Protein AF-A0A382CCA0-F1 (afdb_monomer_lite)

Sequence (111 aa):
VIYIREAHPIDGWDVNSPNRITDPKTTEERCQVAAECQQAMQYGIRTYVDEIHDPVMKAYAAWPERLYLIDLKGKVVYASGLGPWGFKPEELQQAIDGLLAGSTLVTGNHD

Secondary structure (DSSP, 8-state):
-EE-S-SS-TTS-----TT--PPP-SHHHHHHHHHHHHHHH---S--EE--TT-HHHHHTT-SS---EEE-TTS-EEEEPPSTTTT--HHHHHHHHHHHHHHHTT------

Organism: NCBI:txid408172

Structure (mmCIF, N/CA/C/O backbone):
data_AF-A0A382CCA0-F1
#
_entry.id   AF-A0A382CCA0-F1
#
loop_
_atom_site.group_PDB
_atom_site.id
_atom_site.type_symbol
_atom_site.label_atom_id
_atom_site.label_alt_id
_atom_site.label_comp_id
_atom_site.label_asym_id
_atom_site.label_entity_id
_atom_site.label_seq_id
_atom_site.pdbx_PDB_ins_code
_atom_site.Cartn_x
_atom_site.Cartn_y
_atom_site.Cartn_z
_atom_site.occupancy
_atom_site.B_iso_or_equiv
_atom_site.auth_seq_id
_atom_site.auth_comp_id
_atom_site.auth_asym_id
_atom_site.auth_atom_id
_atom_site.pdbx_PDB_model_num
ATOM 1 N N . VAL A 1 1 ? -6.392 4.029 -2.406 1.00 94.81 1 VAL A N 1
ATOM 2 C CA . VAL A 1 1 ? -5.418 2.934 -2.639 1.00 94.81 1 VAL A CA 1
ATOM 3 C C . VAL A 1 1 ? -4.029 3.541 -2.737 1.00 94.81 1 VAL A C 1
ATOM 5 O O . VAL A 1 1 ? -3.921 4.656 -3.236 1.00 94.81 1 VAL A O 1
ATOM 8 N N . ILE A 1 2 ? -2.998 2.857 -2.241 1.00 97.31 2 ILE A N 1
ATOM 9 C CA . ILE A 1 2 ? -1.597 3.224 -2.483 1.00 97.31 2 ILE A CA 1
ATOM 10 C C . ILE A 1 2 ? -0.977 2.079 -3.281 1.00 97.31 2 ILE A C 1
ATOM 12 O O . ILE A 1 2 ? -0.947 0.952 -2.797 1.00 97.31 2 ILE A O 1
ATOM 16 N N . TYR A 1 3 ? -0.550 2.362 -4.507 1.00 97.31 3 TYR A N 1
ATOM 17 C CA . TYR A 1 3 ? 0.159 1.421 -5.362 1.00 97.31 3 TYR A CA 1
ATOM 18 C C . TYR A 1 3 ? 1.596 1.266 -4.862 1.00 97.31 3 TYR A C 1
ATOM 20 O O . TYR A 1 3 ? 2.299 2.266 -4.704 1.00 97.31 3 TYR A O 1
ATOM 28 N N . ILE A 1 4 ? 2.022 0.031 -4.608 1.00 97.50 4 ILE A N 1
ATOM 29 C CA . ILE A 1 4 ? 3.357 -0.311 -4.100 1.00 97.50 4 ILE A CA 1
ATOM 30 C C . ILE A 1 4 ? 4.083 -1.228 -5.090 1.00 97.50 4 ILE A C 1
ATOM 32 O O . ILE A 1 4 ? 3.531 -1.595 -6.121 1.00 97.50 4 ILE A O 1
ATOM 36 N N . ARG A 1 5 ? 5.334 -1.578 -4.778 1.00 96.06 5 ARG A N 1
ATOM 37 C CA . ARG A 1 5 ? 6.164 -2.501 -5.564 1.00 96.06 5 ARG A CA 1
ATOM 38 C C . ARG A 1 5 ? 5.438 -3.805 -5.919 1.00 96.06 5 ARG A C 1
ATOM 40 O O . ARG A 1 5 ? 4.757 -4.381 -5.071 1.00 96.06 5 ARG A O 1
ATOM 47 N N . GLU A 1 6 ? 5.696 -4.304 -7.128 1.00 95.19 6 GLU A N 1
ATOM 48 C CA . GLU A 1 6 ? 5.146 -5.562 -7.631 1.00 95.19 6 GLU A CA 1
ATOM 49 C C . GLU A 1 6 ? 5.433 -6.748 -6.704 1.00 95.19 6 GLU A C 1
ATOM 51 O O . GLU A 1 6 ? 6.566 -6.982 -6.273 1.00 95.19 6 GLU A O 1
ATOM 56 N N . ALA A 1 7 ? 4.405 -7.553 -6.436 1.00 92.50 7 ALA A N 1
ATOM 57 C CA . ALA A 1 7 ? 4.565 -8.805 -5.700 1.00 92.50 7 ALA A CA 1
ATOM 58 C C . ALA A 1 7 ? 5.261 -9.884 -6.545 1.00 92.50 7 ALA A C 1
ATOM 60 O O . ALA A 1 7 ? 6.021 -10.702 -6.021 1.00 92.50 7 ALA A O 1
ATOM 61 N N . HIS A 1 8 ? 5.007 -9.887 -7.858 1.00 91.69 8 HIS A N 1
ATOM 62 C CA . HIS A 1 8 ? 5.422 -10.952 -8.774 1.00 91.69 8 HIS A CA 1
ATOM 63 C C . HIS A 1 8 ? 5.988 -10.406 -10.093 1.00 91.69 8 HIS A C 1
ATOM 65 O O . HIS A 1 8 ? 5.434 -10.680 -11.162 1.00 91.69 8 HIS A O 1
ATOM 71 N N . PRO A 1 9 ? 7.091 -9.644 -10.056 1.00 93.25 9 PRO A N 1
ATOM 72 C CA . PRO A 1 9 ? 7.612 -9.031 -11.264 1.00 93.25 9 PRO A CA 1
ATOM 73 C C . PRO A 1 9 ? 8.241 -10.052 -12.224 1.00 93.25 9 PRO A C 1
ATOM 75 O O . PRO A 1 9 ? 8.701 -11.112 -11.789 1.00 93.25 9 PRO A O 1
ATOM 78 N N . ILE A 1 10 ? 8.282 -9.748 -13.528 1.00 92.31 10 ILE A N 1
ATOM 79 C CA . ILE A 1 10 ? 8.896 -10.602 -14.571 1.00 92.31 10 ILE A CA 1
ATOM 80 C C . ILE A 1 10 ? 10.380 -10.858 -14.276 1.00 92.31 10 ILE A C 1
ATOM 82 O O . ILE A 1 10 ? 10.848 -11.985 -14.415 1.00 92.31 10 ILE A O 1
ATOM 86 N N . ASP A 1 11 ? 11.102 -9.833 -13.824 1.00 89.25 11 ASP A N 1
ATOM 87 C CA . ASP A 1 11 ? 12.522 -9.874 -13.460 1.00 89.25 11 ASP A CA 1
ATOM 88 C C . ASP A 1 11 ? 12.786 -10.450 -12.052 1.00 89.25 11 ASP A C 1
ATOM 90 O O . ASP A 1 11 ? 13.920 -10.433 -11.573 1.00 89.25 11 ASP A O 1
ATOM 94 N N . GLY A 1 12 ? 11.751 -10.982 -11.392 1.00 87.00 12 GLY A N 1
ATOM 95 C CA . GLY A 1 12 ? 11.838 -11.721 -10.131 1.00 87.00 12 GLY A CA 1
ATOM 96 C C . GLY A 1 12 ? 11.737 -13.243 -10.294 1.00 87.00 12 GLY A C 1
ATOM 97 O O . GLY A 1 12 ? 11.842 -13.792 -11.392 1.00 87.00 12 GLY A O 1
ATOM 98 N N . TRP A 1 13 ? 11.503 -13.938 -9.175 1.00 85.38 13 TRP A N 1
ATOM 99 C CA . TRP A 1 13 ? 11.243 -15.381 -9.181 1.00 85.38 13 TRP A CA 1
ATOM 100 C C . TRP A 1 13 ? 9.967 -15.702 -9.966 1.00 85.38 13 TRP A C 1
ATOM 102 O O . TRP A 1 13 ? 8.935 -15.053 -9.779 1.00 85.38 13 TRP A O 1
ATOM 112 N N . ASP A 1 14 ? 10.025 -16.718 -10.827 1.00 84.44 14 ASP A N 1
ATOM 113 C CA . ASP A 1 14 ? 8.859 -17.135 -11.595 1.00 84.44 14 ASP A CA 1
ATOM 114 C C . ASP A 1 14 ? 7.861 -17.894 -10.716 1.00 84.44 14 ASP A C 1
ATOM 116 O O . ASP A 1 14 ? 8.127 -18.990 -10.222 1.00 84.44 14 ASP A O 1
ATOM 120 N N . VAL A 1 15 ? 6.696 -17.283 -10.526 1.00 84.69 15 VAL A N 1
ATOM 121 C CA . VAL A 1 15 ? 5.565 -17.848 -9.784 1.00 84.69 15 VAL A CA 1
ATOM 122 C C . VAL A 1 15 ? 4.466 -18.385 -10.708 1.00 84.69 15 VAL A C 1
ATOM 124 O O . VAL A 1 15 ? 3.382 -18.706 -10.231 1.00 84.69 15 VAL A O 1
ATOM 127 N N . ASN A 1 16 ? 4.718 -18.466 -12.021 1.00 86.50 16 ASN A N 1
ATOM 128 C CA . ASN A 1 16 ? 3.761 -18.915 -13.037 1.00 86.50 16 ASN A CA 1
ATOM 129 C C . ASN A 1 16 ? 2.428 -18.134 -13.005 1.00 86.50 16 ASN A C 1
ATOM 131 O O . ASN A 1 16 ? 1.341 -18.702 -13.112 1.00 86.50 16 ASN A O 1
ATOM 135 N N . SER A 1 17 ? 2.515 -16.813 -12.819 1.00 83.12 17 SER A N 1
ATOM 136 C CA . SER A 1 17 ? 1.362 -15.908 -12.887 1.00 83.12 17 SER A CA 1
ATOM 137 C C . SER A 1 17 ? 1.206 -15.353 -14.312 1.00 83.12 17 SER A C 1
ATOM 139 O O . SER A 1 17 ? 2.207 -14.948 -14.906 1.00 83.12 17 SER A O 1
ATOM 141 N N . PRO A 1 18 ? -0.016 -15.300 -14.876 1.00 79.25 18 PRO A N 1
ATOM 142 C CA . PRO A 1 18 ? -0.240 -14.856 -16.255 1.00 79.25 18 PRO A CA 1
ATOM 143 C C . PRO A 1 18 ? -0.097 -13.337 -16.455 1.00 79.25 18 PRO A C 1
ATOM 145 O O . PRO A 1 18 ? 0.092 -12.896 -17.583 1.00 79.25 18 PRO A O 1
ATOM 148 N N . ASN A 1 19 ? -0.163 -12.543 -15.379 1.00 81.31 19 ASN A N 1
ATOM 149 C CA . ASN A 1 19 ? -0.212 -11.074 -15.431 1.00 81.31 19 ASN A CA 1
ATOM 150 C C . ASN A 1 19 ? 1.026 -10.430 -14.789 1.00 81.31 19 ASN A C 1
ATOM 152 O O . ASN A 1 19 ? 0.916 -9.469 -14.030 1.00 81.31 19 ASN A O 1
ATOM 156 N N . ARG A 1 20 ? 2.210 -10.999 -15.028 1.00 87.19 20 ARG A N 1
ATOM 157 C CA . ARG A 1 20 ? 3.468 -10.437 -14.518 1.00 87.19 20 ARG A CA 1
ATOM 158 C C . ARG A 1 20 ? 3.862 -9.234 -15.368 1.00 87.19 20 ARG A C 1
ATOM 160 O O . ARG A 1 20 ? 3.756 -9.277 -16.590 1.00 87.19 20 ARG A O 1
ATOM 167 N N . ILE A 1 21 ? 4.376 -8.202 -14.718 1.00 91.56 21 ILE A N 1
ATOM 168 C CA . ILE A 1 21 ? 4.979 -7.024 -15.349 1.00 91.56 21 ILE A CA 1
ATOM 169 C C . ILE A 1 21 ? 6.382 -6.809 -14.778 1.00 91.56 21 ILE A C 1
ATOM 171 O O . ILE A 1 21 ? 6.719 -7.370 -13.738 1.00 91.56 21 ILE A O 1
ATOM 175 N N . THR A 1 22 ? 7.244 -6.071 -15.468 1.00 93.50 22 THR A N 1
ATOM 176 C CA . THR A 1 22 ? 8.590 -5.755 -14.955 1.00 93.50 22 THR A CA 1
ATOM 177 C C . THR A 1 22 ? 8.484 -4.850 -13.729 1.00 93.50 22 THR A C 1
ATOM 179 O O . THR A 1 22 ? 7.675 -3.926 -13.738 1.00 93.50 22 THR A O 1
ATOM 182 N N . ASP A 1 23 ? 9.303 -5.080 -12.695 1.00 94.06 23 ASP A N 1
ATOM 183 C CA . ASP A 1 23 ? 9.315 -4.206 -11.515 1.00 94.06 23 ASP A CA 1
ATOM 184 C C . ASP A 1 23 ? 9.798 -2.795 -11.911 1.00 94.06 23 ASP A C 1
ATOM 186 O O . ASP A 1 23 ? 10.944 -2.675 -12.373 1.00 94.06 23 ASP A O 1
ATOM 190 N N . PRO A 1 24 ? 8.983 -1.735 -11.733 1.00 96.62 24 PRO A N 1
ATOM 191 C CA . PRO A 1 24 ? 9.367 -0.371 -12.086 1.00 96.62 24 PRO A CA 1
ATOM 192 C C . PRO A 1 24 ? 10.672 0.061 -11.412 1.00 96.62 24 PRO A C 1
ATOM 194 O O . PRO A 1 24 ? 10.878 -0.169 -10.216 1.00 96.62 24 PRO A O 1
ATOM 197 N N . LYS A 1 25 ? 11.556 0.720 -12.165 1.00 96.56 25 LYS A N 1
ATOM 198 C CA . LYS A 1 25 ? 12.858 1.225 -11.693 1.00 96.56 25 LYS A CA 1
ATOM 199 C C . LYS A 1 25 ? 12.872 2.739 -11.502 1.00 96.56 25 LYS A C 1
ATOM 201 O O . LYS A 1 25 ? 13.769 3.250 -10.832 1.00 96.56 25 LYS A O 1
ATOM 206 N N . THR A 1 26 ? 11.879 3.443 -12.040 1.00 98.12 26 THR A N 1
ATOM 207 C CA . THR A 1 26 ? 11.691 4.890 -11.876 1.00 98.12 26 THR A CA 1
ATOM 208 C C . THR A 1 26 ? 10.297 5.225 -11.345 1.00 98.12 26 THR A C 1
ATOM 210 O O . THR A 1 26 ? 9.368 4.413 -11.407 1.00 98.12 26 THR A O 1
ATOM 213 N N . THR A 1 27 ? 10.138 6.434 -10.800 1.00 97.81 27 THR A N 1
ATOM 214 C CA . THR A 1 27 ? 8.832 6.936 -10.344 1.00 97.81 27 THR A CA 1
ATOM 215 C C . THR A 1 27 ? 7.856 7.041 -11.514 1.00 97.81 27 THR A C 1
ATOM 217 O O . THR A 1 27 ? 6.687 6.698 -11.373 1.00 97.81 27 THR A O 1
ATOM 220 N N . GLU A 1 28 ? 8.335 7.466 -12.680 1.00 98.06 28 GLU A N 1
ATOM 221 C CA . GLU A 1 28 ? 7.550 7.605 -13.902 1.00 98.06 28 GLU A CA 1
ATOM 222 C C . GLU A 1 28 ? 7.002 6.252 -14.370 1.00 98.06 28 GLU A C 1
ATOM 224 O O . GLU A 1 28 ? 5.805 6.130 -14.628 1.00 98.06 28 GLU A O 1
ATOM 229 N N . GLU A 1 29 ? 7.849 5.218 -14.402 1.00 97.75 29 GLU A N 1
ATOM 230 C CA . GLU A 1 29 ? 7.433 3.847 -14.727 1.00 97.75 29 GLU A CA 1
ATOM 231 C C . GLU A 1 29 ? 6.393 3.328 -13.730 1.00 97.75 29 GLU A C 1
ATOM 233 O O . GLU A 1 29 ? 5.380 2.753 -14.128 1.00 97.75 29 GLU A O 1
ATOM 238 N N . ARG A 1 30 ? 6.600 3.568 -12.429 1.00 98.19 30 ARG A N 1
ATOM 239 C CA . ARG A 1 30 ? 5.658 3.120 -11.398 1.00 98.19 30 ARG A CA 1
ATOM 240 C C . ARG A 1 30 ? 4.312 3.829 -11.513 1.00 98.19 30 ARG A C 1
ATOM 242 O O . ARG A 1 30 ? 3.274 3.197 -11.343 1.00 98.19 30 ARG A O 1
ATOM 249 N N . CYS A 1 31 ? 4.316 5.121 -11.831 1.00 97.81 31 CYS A N 1
ATOM 250 C CA . CYS A 1 31 ? 3.098 5.882 -12.094 1.00 97.81 31 CYS A CA 1
ATOM 251 C C . CYS A 1 31 ? 2.341 5.352 -13.316 1.00 97.81 31 CYS A C 1
ATOM 253 O O . CYS A 1 31 ? 1.118 5.238 -13.259 1.00 97.81 31 CYS A O 1
ATOM 255 N N . GLN A 1 32 ? 3.051 4.999 -14.392 1.00 96.94 32 GLN A N 1
ATOM 256 C CA . GLN A 1 32 ? 2.443 4.425 -15.593 1.00 96.94 32 GLN A CA 1
ATOM 257 C C . GLN A 1 32 ? 1.747 3.095 -15.279 1.00 96.94 32 GLN A C 1
ATOM 259 O O . GLN A 1 32 ? 0.561 2.930 -15.562 1.00 96.94 32 GLN A O 1
ATOM 264 N N . VAL A 1 33 ? 2.453 2.185 -14.610 1.00 96.12 33 VAL A N 1
ATOM 265 C CA . VAL A 1 33 ? 1.910 0.888 -14.192 1.00 96.12 33 VAL A CA 1
ATOM 266 C C . VAL A 1 33 ? 0.714 1.051 -13.245 1.00 96.12 33 VAL A C 1
ATOM 268 O O . VAL A 1 33 ? -0.324 0.409 -13.420 1.00 96.12 33 VAL A O 1
ATOM 271 N N . ALA A 1 34 ? 0.813 1.947 -12.259 1.00 95.88 34 ALA A N 1
ATOM 272 C CA . ALA A 1 34 ? -0.282 2.216 -1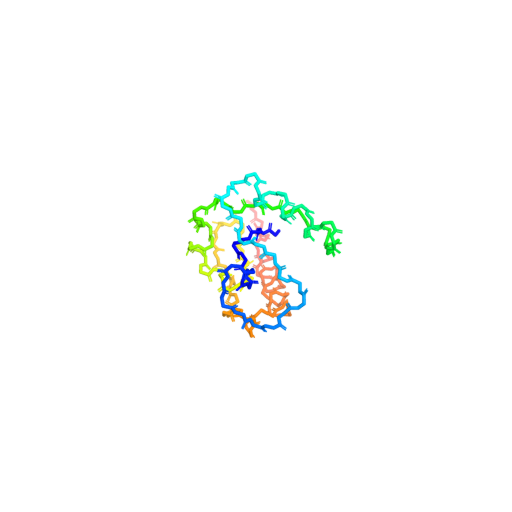1.333 1.00 95.88 34 ALA A CA 1
ATOM 273 C C . ALA A 1 34 ? -1.534 2.748 -12.051 1.00 95.88 34 ALA A C 1
ATOM 275 O O . ALA A 1 34 ? -2.655 2.386 -11.684 1.00 95.88 34 ALA A O 1
ATOM 276 N N . ALA A 1 35 ? -1.354 3.582 -13.083 1.00 94.69 35 ALA A N 1
ATOM 277 C CA . ALA A 1 35 ? -2.447 4.095 -13.902 1.00 94.69 35 ALA A CA 1
ATOM 278 C C . ALA A 1 35 ? -3.119 2.982 -14.721 1.00 94.69 35 ALA A C 1
ATOM 280 O O . ALA A 1 35 ? -4.348 2.920 -14.761 1.00 94.69 35 ALA A O 1
ATOM 281 N N . GLU A 1 36 ? -2.342 2.076 -15.320 1.00 93.94 36 GLU A N 1
ATOM 282 C CA . GLU A 1 36 ? -2.861 0.901 -16.034 1.00 93.94 36 GLU A CA 1
ATOM 283 C C . GLU A 1 36 ? -3.654 -0.021 -15.096 1.00 93.94 36 GLU A C 1
ATOM 285 O O . GLU A 1 36 ? -4.785 -0.402 -15.406 1.00 93.94 36 GLU A O 1
ATOM 290 N N . CYS A 1 37 ? -3.120 -0.299 -13.902 1.00 92.88 37 CYS A N 1
ATOM 291 C CA . CYS A 1 37 ? -3.812 -1.072 -12.871 1.00 92.88 37 CYS A CA 1
ATOM 292 C C . CYS A 1 37 ? -5.132 -0.405 -12.444 1.00 92.88 37 CYS A C 1
ATOM 294 O O . CYS A 1 37 ? -6.180 -1.055 -12.396 1.00 92.88 37 CYS A O 1
ATOM 296 N N . GLN A 1 38 ? -5.122 0.910 -12.197 1.00 93.25 38 GLN A N 1
ATOM 297 C CA . GLN A 1 38 ? -6.329 1.662 -11.846 1.00 93.25 38 GLN A CA 1
ATOM 298 C C . GLN A 1 38 ? -7.389 1.604 -12.962 1.00 93.25 38 GLN A C 1
ATOM 300 O O . GLN A 1 38 ? -8.575 1.426 -12.669 1.00 93.25 38 GLN A O 1
ATOM 305 N N . GLN A 1 39 ? -6.979 1.738 -14.227 1.00 92.25 39 GLN A N 1
ATOM 306 C CA . GLN A 1 39 ? -7.875 1.650 -15.385 1.00 92.25 39 GLN A CA 1
ATOM 307 C C . GLN A 1 39 ? -8.465 0.247 -15.562 1.00 92.25 39 GLN A C 1
ATOM 309 O O . GLN A 1 39 ? -9.645 0.126 -15.893 1.00 92.25 39 GLN A O 1
ATOM 314 N N . ALA A 1 40 ? -7.669 -0.798 -15.325 1.00 91.88 40 ALA A N 1
ATOM 315 C CA . ALA A 1 40 ? -8.104 -2.184 -15.448 1.00 91.88 40 ALA A CA 1
ATOM 316 C C . ALA A 1 40 ? -9.070 -2.597 -14.327 1.00 91.88 40 ALA A C 1
ATOM 318 O O . ALA A 1 40 ? -10.077 -3.249 -14.594 1.00 91.88 40 ALA A O 1
ATOM 319 N N . MET A 1 41 ? -8.789 -2.215 -13.076 1.00 90.44 41 MET A N 1
ATOM 320 C CA . MET A 1 41 ? -9.587 -2.658 -11.927 1.00 90.44 41 MET A CA 1
ATOM 321 C C . MET A 1 41 ? -10.863 -1.840 -11.697 1.00 90.44 41 MET A C 1
ATOM 323 O O . MET A 1 41 ? -11.800 -2.346 -11.086 1.00 90.44 41 MET A O 1
ATOM 327 N N . GLN A 1 42 ? -10.897 -0.575 -12.131 1.00 90.81 42 GLN A N 1
ATOM 328 C CA . GLN A 1 42 ? -12.075 0.303 -12.050 1.00 90.81 42 GLN A CA 1
ATOM 329 C C . GLN A 1 42 ? -12.723 0.395 -10.653 1.00 90.81 42 GLN A C 1
ATOM 331 O O . GLN A 1 42 ? -13.924 0.622 -10.527 1.00 90.81 42 GLN A O 1
ATOM 336 N N . TYR A 1 43 ? -11.936 0.282 -9.578 1.00 85.31 43 TYR A N 1
ATOM 337 C CA . TYR A 1 43 ? -12.459 0.242 -8.203 1.00 85.31 43 TYR A CA 1
ATOM 338 C C . TYR A 1 43 ? -13.028 1.576 -7.680 1.00 85.31 43 TYR A C 1
ATOM 340 O O . TYR A 1 43 ? -13.481 1.639 -6.543 1.00 85.31 43 TYR A O 1
ATOM 348 N N . GLY A 1 44 ? -12.994 2.666 -8.456 1.00 88.56 44 GLY A N 1
ATOM 349 C CA . GLY A 1 44 ? -13.634 3.946 -8.098 1.00 88.56 44 GLY A CA 1
ATOM 350 C C . GLY A 1 44 ? -12.985 4.729 -6.943 1.00 88.56 44 GLY A C 1
ATOM 351 O O . GLY A 1 44 ? -13.480 5.781 -6.548 1.00 88.56 44 GLY A O 1
ATOM 352 N N . ILE A 1 45 ? -11.862 4.249 -6.411 1.00 88.94 45 ILE A N 1
ATOM 353 C CA . ILE A 1 45 ? -11.096 4.874 -5.325 1.00 88.94 45 ILE A CA 1
ATOM 354 C C . ILE A 1 45 ? -9.895 5.603 -5.929 1.00 88.94 45 ILE A C 1
ATOM 356 O O . ILE A 1 45 ? -9.253 5.100 -6.846 1.00 88.94 45 ILE A O 1
ATOM 360 N N . ARG A 1 46 ? -9.550 6.781 -5.397 1.00 91.44 46 ARG A N 1
ATOM 361 C CA . ARG A 1 46 ? -8.319 7.476 -5.796 1.00 91.44 46 ARG A CA 1
ATOM 362 C C . ARG A 1 46 ? -7.085 6.633 -5.458 1.00 91.44 46 ARG A C 1
ATOM 364 O O . ARG A 1 46 ? -6.936 6.138 -4.332 1.00 91.44 46 ARG A O 1
ATOM 371 N N . THR A 1 47 ? -6.180 6.554 -6.422 1.00 95.06 47 THR A N 1
ATOM 372 C CA . THR A 1 47 ? -4.909 5.842 -6.302 1.00 95.06 47 THR A CA 1
ATOM 373 C C . THR A 1 47 ? -3.778 6.838 -6.161 1.00 95.06 47 THR A C 1
ATOM 375 O O . THR A 1 47 ? -3.677 7.797 -6.920 1.00 95.06 47 THR A O 1
ATOM 378 N N . TYR A 1 48 ? -2.956 6.613 -5.146 1.00 97.19 48 TYR A N 1
ATOM 379 C CA . TYR A 1 48 ? -1.660 7.250 -4.966 1.00 97.19 48 TYR A CA 1
ATOM 380 C C . TYR A 1 48 ? -0.577 6.217 -5.260 1.00 97.19 48 TYR A C 1
ATOM 382 O O . TYR A 1 48 ? -0.851 5.019 -5.237 1.00 97.19 48 TYR A O 1
ATOM 390 N N . VAL A 1 49 ? 0.641 6.667 -5.525 1.00 98.25 49 VAL A N 1
ATOM 391 C CA . VAL A 1 49 ? 1.770 5.802 -5.874 1.00 98.25 49 VAL A CA 1
ATOM 392 C C . VAL A 1 49 ? 2.857 5.996 -4.825 1.00 98.25 49 VAL A C 1
ATOM 394 O O . VAL A 1 49 ? 3.205 7.135 -4.523 1.00 98.25 49 VAL A O 1
ATOM 397 N N . ASP A 1 50 ? 3.346 4.904 -4.236 1.00 98.50 50 ASP A N 1
ATOM 398 C CA . ASP A 1 50 ? 4.479 4.945 -3.309 1.00 98.50 50 ASP A CA 1
ATOM 399 C C . ASP A 1 50 ? 5.762 5.312 -4.061 1.00 98.50 50 ASP A C 1
ATOM 401 O O . ASP A 1 50 ? 5.980 4.871 -5.194 1.00 98.50 50 ASP A O 1
ATOM 405 N N . GLU A 1 51 ? 6.635 6.089 -3.426 1.00 98.12 51 GLU A N 1
ATOM 406 C CA . GLU A 1 51 ? 7.902 6.499 -4.031 1.00 98.12 51 GLU A CA 1
ATOM 407 C C . GLU A 1 51 ? 8.776 5.283 -4.346 1.00 98.12 51 GLU A C 1
ATOM 409 O O . GLU A 1 51 ? 8.714 4.263 -3.661 1.00 98.12 51 GLU A O 1
ATOM 414 N N . ILE A 1 52 ? 9.643 5.394 -5.355 1.00 97.94 52 ILE A N 1
ATOM 415 C CA . ILE A 1 52 ? 10.395 4.265 -5.932 1.00 97.94 52 ILE A CA 1
ATOM 416 C C . ILE A 1 52 ? 11.240 3.456 -4.923 1.00 97.94 52 ILE A C 1
ATOM 418 O O . ILE A 1 52 ? 11.543 2.285 -5.154 1.00 97.94 52 ILE A O 1
ATOM 422 N N . HIS A 1 53 ? 11.603 4.051 -3.781 1.00 97.38 53 HIS A N 1
ATOM 423 C CA . HIS A 1 53 ? 12.358 3.401 -2.700 1.00 97.38 53 HIS A CA 1
ATOM 424 C C . HIS A 1 53 ? 11.489 2.792 -1.587 1.00 97.38 53 HIS A C 1
ATOM 426 O O . HIS A 1 53 ? 12.016 2.325 -0.568 1.00 97.38 53 HIS A O 1
ATOM 432 N N . ASP A 1 54 ? 10.179 2.755 -1.806 1.00 98.19 54 ASP A N 1
ATOM 433 C CA . ASP A 1 54 ? 9.155 2.094 -1.003 1.00 98.19 54 ASP A CA 1
ATOM 434 C C . ASP A 1 54 ? 9.018 2.590 0.454 1.00 98.19 54 ASP A C 1
ATOM 436 O O . ASP A 1 54 ? 8.941 1.763 1.374 1.00 98.19 54 ASP A O 1
ATOM 440 N N . PRO A 1 55 ? 9.045 3.911 0.730 1.00 98.44 55 PRO A N 1
ATOM 441 C CA . PRO A 1 55 ? 8.925 4.414 2.095 1.00 98.44 55 PRO A CA 1
ATOM 442 C C . PRO A 1 55 ? 7.583 4.046 2.742 1.00 98.44 55 PRO A C 1
ATOM 444 O O . PRO A 1 55 ? 7.577 3.638 3.906 1.00 98.44 55 PRO A O 1
ATOM 447 N N . VAL A 1 56 ? 6.458 4.130 2.020 1.00 98.00 56 VAL A N 1
ATOM 448 C CA . VAL A 1 56 ? 5.136 3.810 2.585 1.00 98.00 56 VAL A CA 1
ATOM 449 C C . VAL A 1 56 ? 4.992 2.308 2.793 1.00 98.00 56 VAL A C 1
ATOM 451 O O . VAL A 1 56 ? 4.598 1.877 3.878 1.00 98.00 56 VAL A O 1
ATOM 454 N N . MET A 1 57 ? 5.368 1.499 1.801 1.00 97.88 57 MET A N 1
ATOM 455 C CA . MET A 1 57 ? 5.332 0.041 1.910 1.00 97.88 57 MET A CA 1
ATOM 456 C C . MET A 1 57 ? 6.140 -0.451 3.114 1.00 97.88 57 MET A C 1
ATOM 458 O O . MET A 1 57 ? 5.647 -1.297 3.862 1.00 97.88 57 MET A O 1
ATOM 462 N N . LYS A 1 58 ? 7.339 0.107 3.346 1.00 98.12 58 LYS A N 1
ATOM 463 C CA . LYS A 1 58 ? 8.178 -0.228 4.508 1.00 98.12 58 LYS A CA 1
ATOM 464 C C . LYS A 1 58 ? 7.551 0.235 5.818 1.00 98.12 58 LYS A C 1
ATOM 466 O O . LYS A 1 58 ? 7.479 -0.556 6.755 1.00 98.12 58 LYS A O 1
ATOM 471 N N . ALA A 1 59 ? 7.078 1.480 5.885 1.00 97.94 59 ALA A N 1
ATOM 472 C CA . ALA A 1 59 ? 6.476 2.039 7.096 1.00 97.94 59 ALA A CA 1
ATOM 473 C C . ALA A 1 59 ? 5.229 1.259 7.550 1.00 97.94 59 ALA A C 1
ATOM 475 O O . ALA A 1 59 ? 4.994 1.118 8.749 1.00 97.94 59 ALA A O 1
ATOM 476 N N . TYR A 1 60 ? 4.466 0.713 6.601 1.00 97.06 60 TYR A N 1
ATOM 477 C CA . TYR A 1 60 ? 3.239 -0.041 6.860 1.00 97.06 60 TYR A CA 1
ATOM 478 C C . TYR A 1 60 ? 3.397 -1.556 6.681 1.00 97.06 60 TYR A C 1
ATOM 480 O O . TYR A 1 60 ? 2.402 -2.272 6.730 1.00 97.06 60 TYR A O 1
ATOM 488 N N . ALA A 1 61 ? 4.615 -2.070 6.465 1.00 96.69 61 ALA A N 1
ATOM 489 C CA . ALA A 1 61 ? 4.870 -3.485 6.163 1.00 96.69 61 ALA A CA 1
ATOM 490 C C . ALA A 1 61 ? 3.799 -4.071 5.214 1.00 96.69 61 ALA A C 1
ATOM 492 O O . ALA A 1 61 ? 3.123 -5.051 5.544 1.00 96.69 61 ALA A O 1
ATOM 493 N N . ALA A 1 62 ? 3.568 -3.366 4.102 1.00 96.94 62 ALA A N 1
ATOM 494 C CA . ALA A 1 62 ? 2.364 -3.510 3.285 1.00 96.94 62 ALA A CA 1
ATOM 495 C C . ALA A 1 62 ? 2.498 -4.533 2.150 1.00 96.94 62 ALA A C 1
ATOM 497 O O . ALA A 1 62 ? 1.518 -4.803 1.468 1.00 96.94 62 ALA A O 1
ATOM 498 N N . TRP A 1 63 ? 3.694 -5.083 1.932 1.00 95.56 63 TRP A N 1
ATOM 499 C CA . TRP A 1 63 ? 3.926 -6.084 0.895 1.00 95.56 63 TRP A CA 1
ATOM 500 C C . TRP A 1 63 ? 3.421 -7.476 1.333 1.00 95.56 63 TRP A C 1
ATOM 502 O O . TRP A 1 63 ? 3.643 -7.853 2.488 1.00 95.56 63 TRP A O 1
ATOM 512 N N . PRO A 1 64 ? 2.796 -8.269 0.440 1.00 93.88 64 PRO A N 1
ATOM 513 C CA . PRO A 1 64 ? 2.455 -7.930 -0.9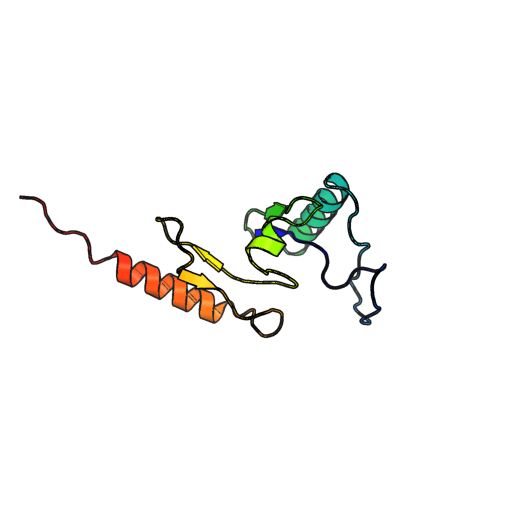49 1.00 93.88 64 PRO A CA 1
ATOM 514 C C . PRO A 1 64 ? 1.215 -7.032 -1.062 1.00 93.88 64 PRO A C 1
ATOM 516 O O . PRO A 1 64 ? 1.104 -6.261 -2.007 1.00 93.88 64 PRO A O 1
ATOM 519 N N . GLU A 1 65 ? 0.316 -7.102 -0.081 1.00 95.06 65 GLU A N 1
ATOM 520 C CA . GLU A 1 65 ? -0.861 -6.246 0.057 1.00 95.06 65 GLU A CA 1
ATOM 521 C C . GLU A 1 65 ? -1.284 -6.154 1.529 1.00 95.06 65 GLU A C 1
ATOM 523 O O . GLU A 1 65 ? -1.014 -7.063 2.328 1.00 95.06 65 GLU A O 1
ATOM 528 N N . ARG A 1 66 ? -1.953 -5.054 1.903 1.00 97.19 66 ARG A N 1
ATOM 529 C CA . ARG A 1 66 ? -2.418 -4.837 3.278 1.00 97.19 66 ARG A CA 1
ATOM 530 C C . ARG A 1 66 ? -3.549 -3.818 3.373 1.00 97.19 66 ARG A C 1
ATOM 532 O O . ARG A 1 66 ? -3.569 -2.838 2.631 1.00 97.19 66 ARG A O 1
ATOM 539 N N . LEU A 1 67 ? -4.457 -4.020 4.327 1.00 97.62 67 LEU A N 1
ATOM 540 C CA . LEU A 1 67 ? -5.526 -3.079 4.664 1.00 97.62 67 LEU A CA 1
ATOM 541 C C . LEU A 1 67 ? -5.221 -2.387 5.993 1.00 97.62 67 LEU A C 1
ATOM 543 O O . LEU A 1 67 ? -4.782 -3.019 6.953 1.00 97.62 67 LEU A O 1
ATOM 547 N N . TYR A 1 68 ? -5.500 -1.089 6.055 1.00 98.06 68 TYR A N 1
ATOM 548 C CA . TYR A 1 68 ? -5.365 -0.270 7.254 1.00 98.06 68 TYR A CA 1
ATOM 549 C C . TYR A 1 68 ? -6.596 0.620 7.421 1.00 98.06 68 TYR A C 1
ATOM 551 O O . TYR A 1 68 ? -7.126 1.135 6.437 1.00 98.06 68 TYR A O 1
ATOM 559 N N . LEU A 1 69 ? -7.005 0.844 8.670 1.00 97.88 69 LEU A N 1
ATOM 560 C CA . LEU A 1 69 ? -7.952 1.890 9.053 1.00 97.88 69 LEU A CA 1
ATOM 561 C C . LEU A 1 69 ? -7.242 2.869 9.982 1.00 97.88 69 LEU A C 1
ATOM 563 O O . LEU A 1 69 ? -6.711 2.474 11.024 1.00 97.88 69 LEU A O 1
ATOM 567 N N . ILE A 1 70 ? -7.249 4.141 9.599 1.00 97.00 70 ILE A N 1
ATOM 568 C CA . ILE A 1 70 ? -6.693 5.245 10.379 1.00 97.00 70 ILE A CA 1
ATOM 569 C C . ILE A 1 70 ? -7.867 6.116 10.826 1.00 97.00 70 ILE A C 1
ATOM 571 O O . ILE A 1 70 ? -8.694 6.499 10.000 1.00 97.00 70 ILE A O 1
ATOM 575 N N . ASP A 1 71 ? -7.967 6.392 12.124 1.00 96.25 71 ASP A N 1
ATOM 576 C CA . ASP A 1 71 ? -9.018 7.251 12.667 1.00 96.25 71 ASP A CA 1
ATOM 577 C C . ASP A 1 71 ? -8.756 8.745 12.398 1.00 96.25 71 ASP A C 1
ATOM 579 O O . ASP A 1 71 ? -7.700 9.153 11.908 1.00 96.25 71 ASP A O 1
ATOM 583 N N . LEU A 1 72 ? -9.719 9.596 12.763 1.00 94.31 72 LEU A N 1
ATOM 584 C CA . LEU A 1 72 ? -9.624 11.050 12.574 1.00 94.31 72 LEU A CA 1
ATOM 585 C C . LEU A 1 72 ? -8.510 11.719 13.401 1.00 94.31 72 LEU A C 1
ATOM 587 O O . LEU A 1 72 ? -8.178 12.874 13.149 1.00 94.31 72 LEU A O 1
ATOM 591 N N . LYS A 1 73 ? -7.933 11.019 14.385 1.00 95.69 73 LYS A N 1
ATOM 592 C CA . LYS A 1 73 ? -6.792 11.487 15.186 1.00 95.69 73 LYS A CA 1
ATOM 593 C C . LYS A 1 73 ? -5.457 10.990 14.621 1.00 95.69 73 LYS A C 1
ATOM 595 O O . LYS A 1 73 ? -4.418 11.225 15.234 1.00 95.69 73 LYS A O 1
ATOM 600 N N . GLY A 1 74 ? -5.473 10.314 13.471 1.00 95.44 74 GLY A N 1
ATOM 601 C CA . GLY A 1 74 ? -4.282 9.774 12.823 1.00 95.44 74 GLY A CA 1
ATOM 602 C C . GLY A 1 74 ? -3.781 8.468 13.441 1.00 95.44 74 GLY A C 1
ATOM 603 O O . GLY A 1 74 ? -2.646 8.073 13.180 1.00 95.44 74 GLY A O 1
ATOM 604 N N . LYS A 1 75 ? -4.586 7.785 14.264 1.00 97.00 75 LYS A N 1
ATOM 605 C CA . LYS A 1 75 ? -4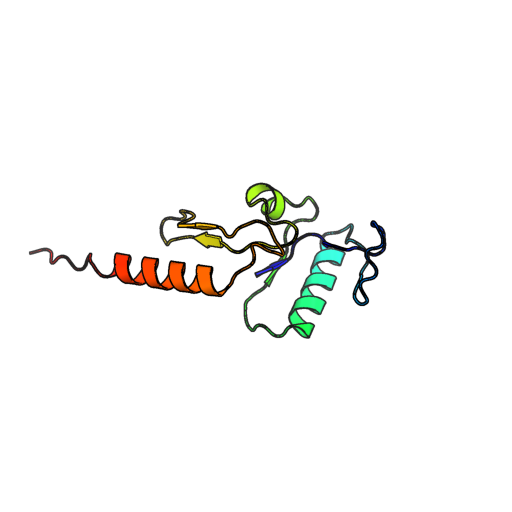.203 6.509 14.873 1.00 97.00 75 LYS A CA 1
ATOM 606 C C . LYS A 1 75 ? -4.622 5.347 13.982 1.00 97.00 75 LYS A C 1
ATOM 608 O O . LYS A 1 75 ? -5.771 5.262 13.561 1.00 97.00 75 LYS A O 1
ATOM 613 N N . VAL A 1 76 ? -3.717 4.393 13.774 1.00 97.44 76 VAL A N 1
ATOM 614 C CA . VAL A 1 76 ? -4.070 3.088 13.201 1.00 97.44 76 VAL A CA 1
ATOM 615 C C . VAL A 1 76 ? -4.965 2.338 14.190 1.00 97.44 76 VAL A C 1
ATOM 617 O O . VAL A 1 76 ? -4.522 1.950 15.272 1.00 97.44 76 VAL A O 1
ATOM 620 N N . VAL A 1 77 ? -6.229 2.149 13.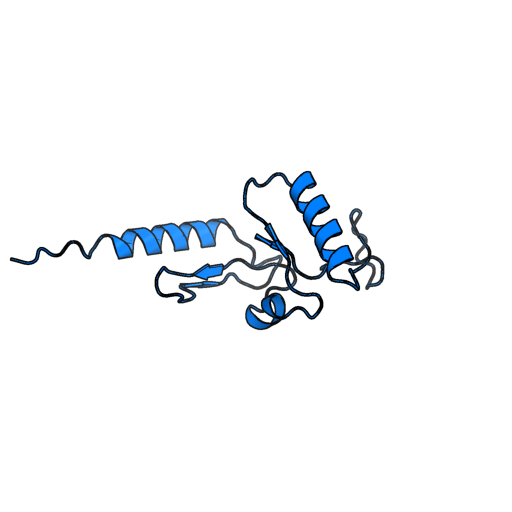823 1.00 97.50 77 VAL A N 1
ATOM 621 C CA . VAL A 1 77 ? -7.234 1.430 14.625 1.00 97.50 77 VAL A CA 1
ATOM 622 C C . VAL A 1 77 ? -7.527 0.033 14.084 1.00 97.50 77 VAL A C 1
ATOM 624 O O . VAL A 1 77 ? -8.064 -0.798 14.808 1.00 97.50 77 VAL A O 1
ATOM 627 N N . TYR A 1 78 ? -7.114 -0.252 12.850 1.00 98.19 78 TYR A N 1
ATOM 628 C CA . TYR A 1 78 ? -7.081 -1.600 12.295 1.00 98.19 78 TYR A CA 1
ATOM 629 C C . TYR A 1 78 ? -5.915 -1.743 11.319 1.00 98.19 78 TYR A C 1
ATOM 631 O O . TYR A 1 78 ? -5.607 -0.825 10.557 1.00 98.19 78 TYR A O 1
ATOM 639 N N . ALA A 1 79 ? -5.283 -2.910 11.352 1.00 97.75 79 ALA A N 1
ATOM 640 C CA . ALA A 1 79 ? -4.285 -3.352 10.396 1.00 97.75 79 ALA A CA 1
ATOM 641 C C . ALA A 1 79 ? -4.570 -4.821 10.099 1.00 97.75 79 ALA A C 1
ATOM 643 O O . ALA A 1 79 ? -4.636 -5.630 11.027 1.00 97.75 79 ALA A O 1
ATOM 644 N N . SER A 1 80 ? -4.730 -5.172 8.828 1.00 97.88 80 SER A N 1
ATOM 645 C CA . SER A 1 80 ? -4.951 -6.561 8.449 1.00 97.88 80 SER A CA 1
ATOM 646 C C . SER A 1 80 ? -3.713 -7.421 8.716 1.00 97.88 80 SER A C 1
ATOM 648 O O . SER A 1 80 ? -2.589 -6.919 8.899 1.00 97.88 80 SER A O 1
ATOM 650 N N . GLY A 1 81 ? -3.915 -8.740 8.691 1.00 95.94 81 GLY A N 1
ATOM 651 C CA . GLY A 1 81 ? -2.815 -9.697 8.609 1.00 95.94 81 GLY A CA 1
ATOM 652 C C . GLY A 1 81 ? -1.998 -9.523 7.320 1.00 95.94 81 GLY A C 1
ATOM 653 O O . GLY A 1 81 ? -2.379 -8.767 6.424 1.00 95.94 81 GLY A O 1
ATOM 654 N N . LEU A 1 82 ? -0.876 -10.242 7.227 1.00 92.12 82 LEU A N 1
ATOM 655 C CA . LEU A 1 82 ? -0.013 -10.226 6.042 1.00 92.12 82 LEU A CA 1
ATOM 656 C C . LEU A 1 82 ? -0.727 -10.841 4.831 1.00 92.12 82 LEU A C 1
ATOM 658 O O . LEU A 1 82 ? -1.301 -11.929 4.933 1.00 92.12 82 LEU A O 1
ATOM 662 N N . GLY A 1 83 ? -0.677 -10.153 3.693 1.00 90.00 83 GLY A N 1
ATOM 663 C CA . GLY A 1 83 ? -1.236 -10.644 2.440 1.00 90.00 83 GLY A CA 1
ATOM 664 C C . GLY A 1 83 ? -0.488 -11.864 1.864 1.00 90.00 83 GLY A C 1
ATOM 665 O O . GLY A 1 83 ? 0.671 -12.102 2.214 1.00 90.00 83 GLY A O 1
ATOM 666 N N . PRO A 1 84 ? -1.135 -12.637 0.973 1.00 90.12 84 PRO A N 1
ATOM 667 C CA . PRO A 1 84 ? -2.539 -12.478 0.579 1.00 90.12 84 PRO A CA 1
ATOM 668 C C . PRO A 1 84 ? -3.533 -13.007 1.629 1.00 90.12 84 PRO A C 1
ATOM 670 O O . PRO A 1 84 ? -4.651 -12.520 1.735 1.00 90.12 84 PRO A O 1
ATOM 673 N N . TRP A 1 85 ? -3.135 -13.956 2.481 1.00 94.31 85 TRP A N 1
ATOM 674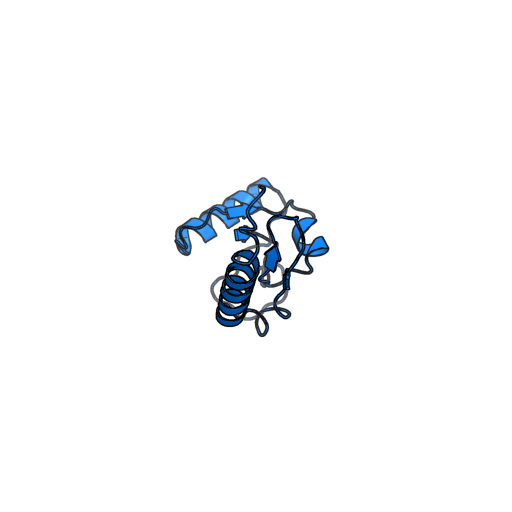 C CA . TRP A 1 85 ? -4.066 -14.651 3.391 1.00 94.31 85 TRP A CA 1
ATOM 675 C C . TRP A 1 85 ? -4.716 -13.755 4.453 1.00 94.31 85 TRP A C 1
ATOM 677 O O . TRP A 1 85 ? -5.804 -14.054 4.946 1.00 94.31 85 TRP A O 1
ATOM 687 N N . GLY A 1 86 ? -4.038 -12.677 4.841 1.00 95.06 86 GLY A N 1
ATOM 688 C CA . GLY A 1 86 ? -4.543 -11.692 5.788 1.00 95.06 86 GLY A CA 1
ATOM 689 C C . GLY A 1 86 ? -5.369 -10.575 5.157 1.00 95.06 86 GLY A C 1
ATOM 690 O O . GLY A 1 86 ? -5.933 -9.781 5.905 1.00 95.06 86 GLY A O 1
ATOM 691 N N . PHE A 1 87 ? -5.452 -10.489 3.826 1.00 94.94 87 PHE A N 1
ATOM 692 C CA . PHE A 1 87 ? -6.246 -9.472 3.144 1.00 94.94 87 PHE A CA 1
ATOM 693 C C . PHE A 1 87 ? -7.732 -9.846 3.204 1.00 94.94 87 PHE A C 1
ATOM 695 O O . PHE A 1 87 ? -8.224 -10.651 2.417 1.00 94.94 87 PHE A O 1
ATOM 702 N N . LYS A 1 88 ? -8.447 -9.285 4.183 1.00 96.31 88 LYS A N 1
ATOM 703 C CA . LYS A 1 88 ? -9.851 -9.611 4.461 1.00 96.31 88 LYS A CA 1
ATOM 704 C C . LYS A 1 88 ? -10.704 -8.344 4.537 1.00 96.31 88 LYS A C 1
ATOM 706 O O . LYS A 1 88 ? -10.775 -7.718 5.599 1.00 96.31 88 LYS A O 1
ATOM 711 N N . PRO A 1 89 ? -11.340 -7.937 3.428 1.00 95.00 89 PRO A N 1
ATOM 712 C CA . PRO A 1 89 ? -12.197 -6.754 3.391 1.00 95.00 89 PRO A CA 1
ATOM 713 C C . PRO A 1 89 ? -13.336 -6.775 4.420 1.00 95.00 89 PRO A C 1
ATOM 715 O O . PRO A 1 89 ? -13.719 -5.725 4.930 1.00 95.00 89 PRO A O 1
ATOM 718 N N . GLU A 1 90 ? -13.848 -7.952 4.780 1.00 97.69 90 GLU A N 1
ATOM 719 C CA . GLU A 1 90 ? -14.924 -8.102 5.764 1.00 97.69 90 GLU A CA 1
ATOM 720 C C . GLU A 1 90 ? -14.476 -7.693 7.174 1.00 97.69 90 GLU A C 1
ATOM 722 O O . GLU A 1 90 ? -15.237 -7.062 7.906 1.00 97.69 90 GLU A O 1
ATOM 727 N N . GLU A 1 91 ? -13.231 -8.003 7.553 1.00 97.88 91 GLU A N 1
ATOM 728 C CA . GLU A 1 91 ? -12.663 -7.574 8.839 1.00 97.88 91 GLU A CA 1
ATOM 729 C C . GLU A 1 91 ? -12.450 -6.051 8.866 1.00 97.88 91 GLU A C 1
ATOM 731 O O . GLU A 1 91 ? -12.690 -5.409 9.891 1.00 97.88 91 GLU A O 1
ATOM 736 N N . LEU A 1 92 ? -12.068 -5.449 7.731 1.00 97.69 92 LEU A N 1
ATOM 737 C CA . LEU A 1 92 ? -11.989 -3.993 7.605 1.00 97.69 92 LEU A CA 1
ATOM 738 C C . LEU A 1 92 ? -13.371 -3.340 7.752 1.00 97.69 92 LEU A C 1
ATOM 740 O O . LEU A 1 92 ? -13.486 -2.335 8.451 1.00 97.69 92 LEU A O 1
ATOM 744 N N . GLN A 1 93 ? -14.416 -3.904 7.135 1.00 97.94 93 GLN A N 1
ATOM 745 C CA . GLN A 1 93 ? -15.786 -3.395 7.272 1.00 97.94 93 GLN A CA 1
ATOM 746 C C . GLN A 1 93 ? -16.236 -3.407 8.739 1.00 97.94 93 GLN A C 1
ATOM 748 O O . GLN A 1 93 ? -16.709 -2.393 9.244 1.00 97.94 93 GLN A O 1
ATOM 753 N N . GLN A 1 94 ? -15.998 -4.510 9.455 1.00 98.06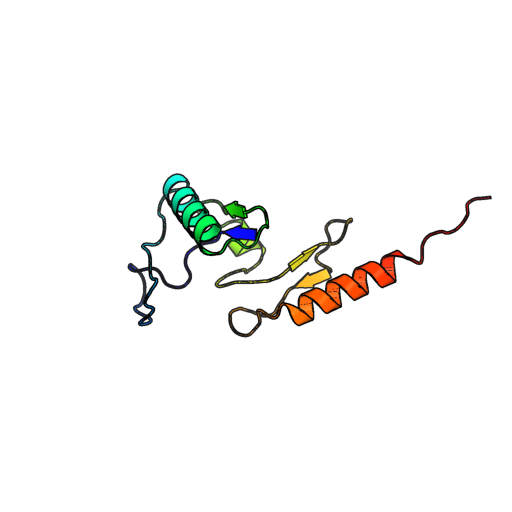 94 GLN A N 1
ATOM 754 C CA . GLN A 1 94 ? -16.304 -4.605 10.887 1.00 98.06 94 GLN A CA 1
ATOM 755 C C . GLN A 1 94 ? -15.551 -3.550 11.712 1.00 98.06 94 GLN A C 1
ATOM 757 O O . GLN A 1 94 ? -16.118 -2.961 12.634 1.00 98.06 94 GLN A O 1
ATOM 762 N N . ALA A 1 95 ? -14.286 -3.279 11.377 1.00 97.75 95 ALA A N 1
ATOM 763 C CA . ALA A 1 95 ? -13.506 -2.238 12.037 1.00 97.75 95 ALA A CA 1
ATOM 764 C C . ALA A 1 95 ? -14.064 -0.827 11.776 1.00 97.75 95 ALA A C 1
ATOM 766 O O . ALA A 1 95 ? -14.099 -0.007 12.695 1.00 97.75 95 ALA A O 1
ATOM 767 N N . ILE A 1 96 ? -14.527 -0.549 10.551 1.00 97.62 96 ILE A N 1
ATOM 768 C CA . ILE A 1 96 ? -15.193 0.714 10.198 1.00 97.62 96 ILE A CA 1
ATOM 769 C C . ILE A 1 96 ? -16.487 0.869 11.003 1.00 97.62 96 ILE A C 1
ATOM 771 O O . ILE A 1 96 ? -16.677 1.898 11.652 1.00 97.62 96 ILE A O 1
ATOM 775 N N . ASP A 1 97 ? -17.338 -0.158 11.027 1.00 97.69 97 ASP A N 1
ATOM 776 C CA . ASP A 1 97 ? -18.610 -0.131 11.757 1.00 97.69 97 ASP A CA 1
ATOM 777 C C . ASP A 1 97 ? -18.386 0.101 13.260 1.00 97.69 97 ASP A C 1
ATOM 779 O O . ASP A 1 97 ? -19.049 0.938 13.878 1.00 97.69 97 ASP A O 1
ATOM 783 N N . GLY A 1 98 ? -17.388 -0.574 13.841 1.00 96.31 98 GLY A N 1
ATOM 784 C CA . GLY A 1 98 ? -16.988 -0.379 15.234 1.00 96.31 98 GLY A CA 1
ATOM 785 C C . GLY A 1 98 ? -16.491 1.040 15.526 1.00 96.31 98 GLY A C 1
ATOM 786 O O . GLY A 1 98 ? -16.873 1.633 16.540 1.00 96.31 98 GLY A O 1
ATOM 787 N N . LEU A 1 99 ? -15.681 1.618 14.632 1.00 95.75 99 LEU A N 1
ATOM 788 C CA . LEU A 1 99 ? -15.175 2.986 14.775 1.00 95.75 99 LEU A CA 1
ATOM 789 C C . LEU A 1 99 ? -16.311 4.021 14.732 1.00 95.75 99 LEU A C 1
ATOM 791 O O . LEU A 1 99 ? -16.321 4.969 15.525 1.00 95.75 99 LEU A O 1
ATOM 795 N N . LEU A 1 100 ? -17.277 3.837 13.829 1.00 95.38 100 LEU A N 1
ATOM 796 C CA . LEU A 1 100 ? -18.427 4.731 13.683 1.00 95.38 100 LEU A CA 1
ATOM 797 C C . LEU A 1 100 ? -19.381 4.624 14.880 1.00 95.38 100 LEU A C 1
ATOM 799 O O . LEU A 1 100 ? -19.801 5.648 15.426 1.00 95.38 100 LEU A O 1
ATOM 803 N N . ALA A 1 101 ? -19.659 3.409 15.358 1.00 93.06 101 ALA A N 1
ATOM 804 C CA . ALA A 1 101 ? -20.486 3.201 16.545 1.00 93.06 101 ALA A CA 1
ATOM 805 C C . ALA A 1 101 ? -19.866 3.853 17.797 1.00 93.06 101 ALA A C 1
ATOM 807 O O . ALA A 1 101 ? -20.560 4.539 18.547 1.00 93.06 101 ALA A O 1
ATOM 808 N N . GLY A 1 102 ? -18.547 3.718 17.986 1.00 79.94 102 GLY A N 1
ATOM 809 C CA . GLY A 1 102 ? -17.822 4.331 19.107 1.00 79.94 102 GLY A CA 1
ATOM 810 C C . GLY A 1 102 ? -17.726 5.862 19.044 1.00 79.94 102 GLY A C 1
ATOM 811 O O . GLY A 1 102 ? -17.606 6.514 20.080 1.00 79.94 102 GLY A O 1
ATOM 812 N N . SER A 1 103 ? -17.824 6.451 17.849 1.00 66.31 103 SER A N 1
ATOM 813 C CA . SER A 1 103 ? -17.773 7.908 17.648 1.00 66.31 103 SER A CA 1
ATOM 814 C C . SER A 1 103 ? -19.103 8.613 17.957 1.00 66.31 103 SER A C 1
ATOM 816 O O . SER A 1 103 ? -19.121 9.822 18.175 1.00 66.31 103 SER A O 1
ATOM 818 N N . THR A 1 104 ? -20.213 7.871 18.033 1.00 56.84 104 THR A N 1
ATOM 819 C CA . THR A 1 104 ? -21.570 8.431 18.205 1.00 56.84 104 THR A CA 1
ATOM 820 C C . THR A 1 104 ? -21.917 8.761 19.673 1.00 56.84 104 THR A C 1
ATOM 822 O O . THR A 1 104 ? -22.952 9.357 19.948 1.00 56.84 104 THR A O 1
ATOM 825 N N . LEU A 1 105 ? -21.047 8.442 20.643 1.00 48.75 105 LEU A N 1
ATOM 826 C CA . LEU A 1 105 ? -21.304 8.655 22.082 1.00 48.75 105 LEU A CA 1
ATOM 827 C C . LEU A 1 105 ? -20.814 10.005 22.650 1.00 48.75 105 LEU A C 1
ATOM 829 O O . LEU A 1 105 ? -20.919 10.226 23.854 1.00 48.75 105 LEU A O 1
ATOM 833 N N . VAL A 1 106 ? -20.316 10.931 21.821 1.00 50.47 106 VAL A N 1
ATOM 834 C CA . VAL A 1 106 ? -19.905 12.282 22.263 1.00 50.47 106 VAL A CA 1
ATOM 835 C C . VAL A 1 106 ? -20.717 13.362 21.543 1.00 50.47 106 VAL A C 1
ATOM 837 O O . VAL A 1 106 ? -20.185 14.202 20.827 1.00 50.47 106 VAL A O 1
ATOM 840 N N . THR A 1 107 ? -22.030 13.370 21.757 1.00 46.47 107 THR A N 1
ATOM 841 C CA . THR A 1 107 ? -22.833 14.602 21.676 1.00 46.47 107 THR A CA 1
ATOM 842 C C . THR A 1 107 ? -23.282 14.951 23.092 1.00 46.47 107 THR A C 1
ATOM 844 O O . THR A 1 107 ? -24.440 14.782 23.462 1.00 46.47 107 THR A O 1
ATOM 847 N N . GLY A 1 108 ? -22.318 15.330 23.931 1.00 43.84 108 GLY A N 1
ATOM 848 C CA . GLY A 1 108 ? -22.577 15.847 25.271 1.00 43.84 108 GLY A CA 1
ATOM 849 C C . GLY A 1 108 ? -22.789 17.353 25.203 1.00 43.84 108 GLY A C 1
ATOM 850 O O . GLY A 1 108 ? -21.841 18.087 24.924 1.00 43.84 108 GLY A O 1
ATOM 851 N N . ASN A 1 109 ? -24.031 17.776 25.437 1.00 46.12 109 ASN A N 1
ATOM 852 C CA . ASN A 1 109 ? -24.457 19.162 25.627 1.00 46.12 109 ASN A CA 1
ATOM 853 C C . ASN A 1 109 ? -23.457 19.953 26.486 1.00 46.12 109 ASN A C 1
ATOM 855 O O . ASN A 1 109 ? -23.003 19.470 27.524 1.00 46.12 109 ASN A O 1
ATOM 859 N N . HIS A 1 110 ? -23.120 21.164 26.052 1.00 40.44 110 HIS A N 1
ATOM 860 C CA . HIS A 1 110 ? -22.579 22.194 26.932 1.00 40.44 110 HIS A CA 1
ATOM 861 C C . HIS A 1 110 ? -23.728 23.160 27.222 1.00 40.44 110 HIS A C 1
ATOM 863 O O . HIS A 1 110 ? -24.134 23.899 26.324 1.00 40.44 110 HIS A O 1
ATOM 869 N N . ASP A 1 111 ? -24.259 23.067 28.441 1.00 46.66 111 ASP A N 1
ATOM 870 C CA . ASP A 1 111 ? -24.961 24.163 29.114 1.00 46.66 111 ASP A CA 1
ATOM 871 C C . ASP A 1 111 ? -23.921 25.106 29.745 1.00 46.66 111 ASP A C 1
ATOM 873 O O . ASP A 1 111 ? -22.888 24.590 30.244 1.00 46.66 111 ASP A O 1
#

Foldseek 3Di:
DEQFWAQAAPPDDDPPDPDHHHTDQAPVSQVVVQVVVCVVVVPVDDYHYAHNVRPPCVVLVAPPHWDFDADPVRDTQDIFDHPDVRPDVVVVVVSVVVNVVVVPPPPDDDD

InterPro domains:
  IPR000643 Iodothyronine deiodinase [PF00837] (1-96)
  IPR000643 Iodothyronine deiodinase [PTHR11781] (1-96)

pLDDT: mean 90.75, std 13.12, range [40.44, 98.5]

Radius of gyration: 17.57 Å; chains: 1; bounding box: 38×43×45 Å